Protein AF-A0AAP8HTS0-F1 (afdb_monomer_lite)

Sequence (90 aa):
SAFMPNGLLEAKATVDQLPGKPFQLTLHGRSVPLNTLQQWGWQPVPLTGDGNLELQLKGLLNSDGPFKASLKGTLQATAGDGQTVNQQLP

Radius of gyration: 14.04 Å; chains: 1; bounding box: 35×18×40 Å

Foldseek 3Di:
DDDDPQWDKDKDKDWDPDVLRKMKMWIKIAQAFPCVCVVVVDDDDPDGHTWIKIKIWIFGPDDPDDRLVRIWIKMWTADPVGDIDIDIDD

Secondary structure (DSSP, 8-state):
-EEETTEEEEEEEEE--STT-EEEEEEEEEEEETTGGGGGTPPPPS--SEEEEEEEEEEESS-SS-H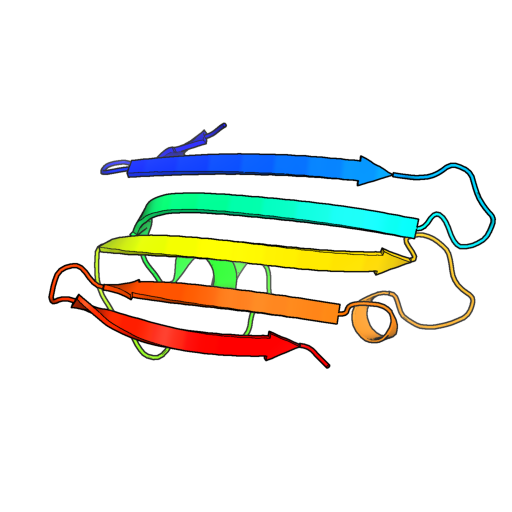HHH-EEEEEEEETTS-EEEEEE-

Structure (mmCIF, N/CA/C/O backbone):
data_AF-A0AAP8HTS0-F1
#
_entry.id   AF-A0AAP8HTS0-F1
#
loop_
_atom_site.group_PDB
_atom_site.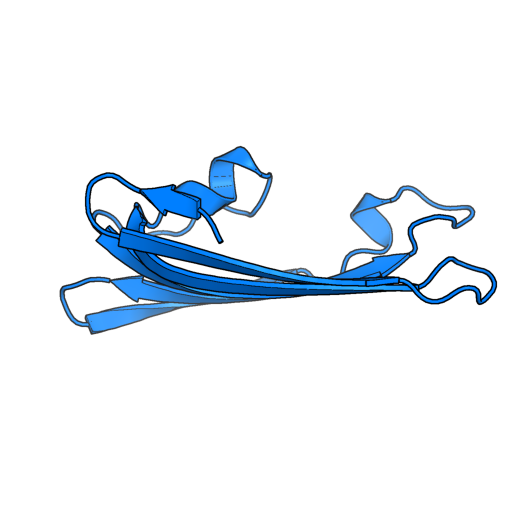id
_atom_site.type_symbol
_atom_site.label_atom_id
_atom_site.label_alt_id
_atom_site.label_comp_id
_atom_site.label_asym_id
_atom_site.label_entity_id
_atom_site.label_seq_id
_atom_site.pdbx_PDB_ins_code
_atom_site.Cartn_x
_atom_site.Cartn_y
_atom_site.Cartn_z
_atom_site.occupancy
_atom_site.B_iso_or_equiv
_atom_site.auth_seq_id
_atom_site.auth_comp_id
_atom_site.auth_asym_id
_atom_site.auth_atom_id
_atom_site.pdbx_PDB_model_num
ATOM 1 N N . SER A 1 1 ? -12.898 -2.652 -7.511 1.00 80.12 1 SER A N 1
ATOM 2 C CA . SER A 1 1 ? -13.090 -2.691 -6.051 1.00 80.12 1 SER A CA 1
ATOM 3 C C . SER A 1 1 ? -13.555 -4.081 -5.652 1.00 80.12 1 SER A C 1
ATOM 5 O O . SER A 1 1 ? -14.020 -4.826 -6.508 1.00 80.12 1 SER A O 1
ATOM 7 N N . ALA A 1 2 ? -13.396 -4.442 -4.385 1.00 86.56 2 ALA A N 1
ATOM 8 C CA . ALA A 1 2 ? -13.877 -5.686 -3.803 1.00 86.56 2 ALA A CA 1
ATOM 9 C C . ALA A 1 2 ? -14.554 -5.382 -2.464 1.00 86.56 2 ALA A C 1
ATOM 11 O O . ALA A 1 2 ? -14.064 -4.554 -1.693 1.00 86.56 2 ALA A O 1
ATOM 12 N N . PHE A 1 3 ? -15.678 -6.043 -2.200 1.00 88.56 3 PHE A N 1
ATOM 13 C CA . PHE A 1 3 ? -16.392 -5.924 -0.934 1.00 88.56 3 PHE A CA 1
ATOM 14 C C . PHE A 1 3 ? -15.864 -6.963 0.054 1.00 88.56 3 PHE A C 1
ATOM 16 O O . PHE A 1 3 ? -15.760 -8.144 -0.270 1.00 88.56 3 PHE A O 1
ATOM 23 N N . MET A 1 4 ? -15.532 -6.499 1.253 1.00 84.19 4 MET A N 1
ATOM 24 C CA . MET A 1 4 ? -15.242 -7.326 2.423 1.00 84.19 4 MET A CA 1
ATOM 25 C C . MET A 1 4 ? -16.501 -7.371 3.301 1.00 84.19 4 MET A C 1
ATOM 27 O O . MET A 1 4 ? -17.324 -6.462 3.186 1.00 84.19 4 MET A O 1
ATOM 31 N N . PRO A 1 5 ? -16.660 -8.354 4.208 1.00 85.25 5 PRO A N 1
ATOM 32 C CA . PRO A 1 5 ? -17.847 -8.451 5.064 1.00 85.25 5 PRO A CA 1
ATOM 33 C C . PRO A 1 5 ? -18.241 -7.134 5.754 1.00 85.25 5 PRO A C 1
ATOM 35 O O . PRO A 1 5 ? -19.423 -6.813 5.813 1.00 85.25 5 PRO A O 1
ATOM 38 N N . ASN A 1 6 ? -17.248 -6.348 6.188 1.00 87.31 6 ASN A N 1
ATOM 39 C CA . ASN A 1 6 ? -17.450 -5.090 6.913 1.00 87.31 6 ASN A CA 1
ATOM 40 C C . ASN A 1 6 ? -16.902 -3.850 6.180 1.00 87.31 6 ASN A C 1
ATOM 42 O O . ASN A 1 6 ? -16.904 -2.757 6.744 1.00 87.31 6 ASN A O 1
ATOM 46 N N . GLY A 1 7 ? -16.407 -3.989 4.944 1.00 93.12 7 GLY A N 1
ATOM 47 C CA . GLY A 1 7 ? -15.566 -2.951 4.351 1.00 93.12 7 GLY A CA 1
ATOM 48 C C . GLY A 1 7 ? -15.419 -2.988 2.839 1.00 93.12 7 GLY A C 1
ATOM 49 O O . GLY A 1 7 ? -16.025 -3.792 2.130 1.00 93.12 7 GLY A O 1
ATOM 50 N N . LEU A 1 8 ? -14.583 -2.083 2.341 1.00 96.62 8 LEU A N 1
ATOM 51 C CA . LEU A 1 8 ? -14.317 -1.900 0.919 1.00 96.62 8 LEU A CA 1
ATOM 52 C C . LEU A 1 8 ? -12.814 -1.870 0.668 1.00 96.62 8 LEU A C 1
ATOM 54 O O . LEU A 1 8 ? -12.080 -1.159 1.352 1.00 96.62 8 LEU A O 1
ATOM 58 N N . LEU A 1 9 ? -12.387 -2.609 -0.351 1.00 95.44 9 LEU A N 1
ATOM 59 C CA . LEU A 1 9 ? -11.036 -2.561 -0.881 1.00 95.44 9 LEU A CA 1
ATOM 60 C C . LEU A 1 9 ? -11.067 -2.019 -2.311 1.00 95.44 9 LEU A C 1
ATOM 62 O O . LEU A 1 9 ? -11.745 -2.553 -3.193 1.00 95.44 9 LEU A O 1
ATOM 66 N N . GLU A 1 10 ? -10.310 -0.967 -2.564 1.00 97.00 10 GLU A N 1
ATOM 67 C CA . GLU A 1 10 ? -10.177 -0.343 -3.874 1.00 97.00 10 GLU A CA 1
ATOM 68 C C . GLU A 1 10 ? -8.723 -0.414 -4.300 1.00 97.00 10 GLU A C 1
ATOM 70 O O . GLU A 1 10 ? -7.829 -0.128 -3.514 1.00 97.00 10 GLU A O 1
ATOM 75 N N . ALA A 1 11 ? -8.482 -0.817 -5.542 1.00 95.81 11 ALA A N 1
ATOM 76 C CA . ALA A 1 11 ? -7.144 -0.911 -6.094 1.00 95.81 11 ALA A CA 1
ATOM 77 C C . ALA A 1 11 ? -7.121 -0.245 -7.464 1.00 95.81 11 ALA A C 1
ATOM 79 O O . ALA A 1 11 ? -8.045 -0.420 -8.266 1.00 95.81 11 ALA A O 1
ATOM 80 N N . LYS A 1 12 ? -6.049 0.492 -7.731 1.00 98.06 12 LYS A N 1
ATOM 81 C CA . LYS A 1 12 ? -5.741 1.072 -9.032 1.00 98.06 12 LYS A CA 1
ATOM 82 C C . LYS A 1 12 ? -4.311 0.704 -9.382 1.00 98.06 12 LYS A C 1
ATOM 84 O O . LYS A 1 12 ? -3.405 0.921 -8.586 1.00 98.06 12 LYS A O 1
ATOM 89 N N . ALA A 1 13 ? -4.111 0.172 -10.580 1.00 97.19 13 ALA A N 1
ATOM 90 C CA . ALA A 1 13 ? -2.789 -0.148 -11.087 1.00 97.19 13 ALA A CA 1
ATOM 91 C C . ALA A 1 13 ? -2.561 0.504 -12.449 1.00 97.19 13 ALA A C 1
ATOM 93 O O . ALA A 1 13 ? -3.489 0.632 -13.250 1.00 97.19 13 ALA A O 1
ATOM 94 N N . THR A 1 14 ? -1.320 0.892 -12.711 1.00 98.31 14 THR A N 1
ATOM 95 C CA . THR A 1 14 ? -0.848 1.331 -14.024 1.00 98.31 14 THR A CA 1
ATOM 96 C C . THR A 1 14 ? 0.385 0.529 -14.398 1.00 98.31 14 THR A C 1
ATOM 98 O O . THR A 1 14 ? 1.195 0.188 -13.536 1.00 98.31 14 THR A O 1
ATOM 101 N N . VAL A 1 15 ? 0.528 0.230 -15.686 1.00 97.75 15 VAL A N 1
ATOM 102 C CA . VAL A 1 15 ? 1.688 -0.471 -16.237 1.00 97.75 15 VAL A CA 1
ATOM 103 C C . VAL A 1 15 ? 2.158 0.288 -17.465 1.00 97.75 15 VAL A C 1
ATOM 105 O O . VAL A 1 15 ? 1.385 0.487 -18.402 1.00 97.75 15 VAL A O 1
ATOM 108 N N . ASP A 1 16 ? 3.425 0.679 -17.461 1.00 97.00 16 ASP A N 1
ATOM 109 C CA . ASP A 1 16 ? 4.064 1.361 -18.577 1.00 97.00 16 ASP A CA 1
ATOM 110 C C . ASP A 1 16 ? 4.653 0.355 -19.573 1.00 97.00 16 ASP A C 1
ATOM 112 O O . ASP A 1 16 ? 5.143 -0.718 -19.208 1.00 9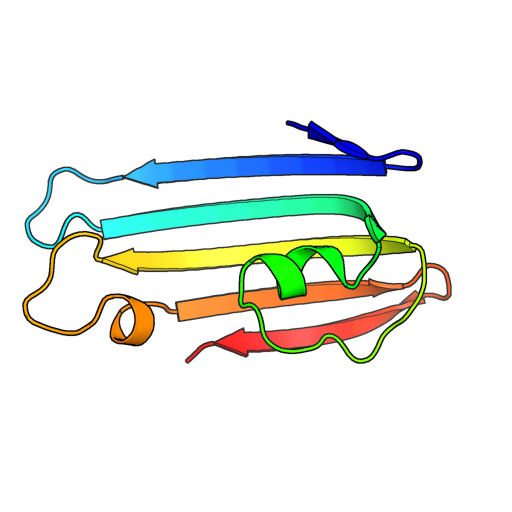7.00 16 ASP A O 1
ATOM 116 N N . GLN A 1 17 ? 4.649 0.714 -20.859 1.00 95.62 17 GLN A N 1
ATOM 117 C CA . GLN A 1 17 ? 5.217 -0.125 -21.926 1.00 95.62 17 GLN A CA 1
ATOM 118 C C . GLN A 1 17 ? 6.734 0.053 -22.122 1.00 95.62 17 GLN A C 1
ATOM 120 O O . GLN A 1 17 ? 7.307 -0.530 -23.041 1.00 95.62 17 GLN A O 1
ATOM 125 N N . LEU A 1 18 ? 7.394 0.830 -21.261 1.00 96.25 18 LEU A N 1
ATOM 126 C CA . LEU A 1 18 ? 8.845 1.026 -21.287 1.00 96.25 18 LEU A CA 1
ATOM 127 C C . LEU A 1 18 ? 9.603 -0.284 -20.971 1.00 96.25 18 LEU A C 1
ATOM 129 O O . LEU A 1 18 ? 9.038 -1.188 -20.339 1.00 96.25 18 LEU A O 1
ATOM 133 N N . PRO A 1 19 ? 10.891 -0.407 -21.357 1.00 94.62 19 PRO A N 1
ATOM 134 C CA . PRO A 1 19 ? 11.760 -1.475 -20.855 1.00 94.62 19 PRO A CA 1
ATOM 135 C C . PRO A 1 19 ? 11.704 -1.547 -19.323 1.00 94.62 19 PRO A C 1
ATOM 137 O O . PRO A 1 19 ? 11.588 -0.520 -18.659 1.00 94.62 19 PRO A O 1
ATOM 140 N N . GLY A 1 20 ? 11.723 -2.750 -18.747 1.00 94.81 20 GLY A N 1
ATOM 141 C CA . GLY A 1 20 ? 11.435 -2.924 -17.317 1.00 94.81 20 GLY A CA 1
ATOM 142 C C . GLY A 1 20 ? 9.956 -3.180 -17.001 1.00 94.81 20 GLY A C 1
ATOM 143 O O . GLY A 1 20 ? 9.644 -3.775 -15.971 1.00 94.81 20 GLY A O 1
ATOM 144 N N . LYS A 1 21 ? 9.041 -2.739 -17.880 1.00 97.06 21 LYS A N 1
ATOM 145 C CA . LYS A 1 21 ? 7.591 -2.639 -17.630 1.00 97.06 21 LYS A CA 1
ATOM 146 C C . LYS A 1 21 ? 7.295 -2.068 -16.232 1.00 97.06 21 LYS A C 1
ATOM 148 O O . LYS A 1 21 ? 6.788 -2.805 -15.377 1.00 97.06 21 LYS A O 1
ATOM 153 N N . PRO A 1 22 ? 7.674 -0.802 -15.960 1.00 97.88 22 PRO A N 1
ATOM 154 C CA . PRO A 1 22 ? 7.383 -0.173 -14.682 1.00 97.88 22 PRO A CA 1
ATOM 155 C C . PRO A 1 22 ? 5.894 -0.247 -14.364 1.00 97.88 22 PRO A C 1
ATOM 157 O O . PRO A 1 22 ? 5.052 -0.064 -15.244 1.00 97.88 22 PRO A O 1
ATOM 160 N N . PHE A 1 23 ? 5.569 -0.511 -13.106 1.00 98.06 23 PHE A N 1
ATOM 161 C CA . PHE A 1 23 ? 4.192 -0.491 -12.642 1.00 98.06 23 PHE A CA 1
ATOM 162 C C . PHE A 1 23 ? 4.058 0.328 -11.365 1.00 98.06 23 PHE A C 1
ATOM 164 O O . PHE A 1 23 ? 5.009 0.475 -10.591 1.00 98.06 23 PHE A O 1
ATOM 171 N N . GLN A 1 24 ? 2.849 0.829 -11.143 1.00 98.19 24 GLN A N 1
ATOM 172 C CA . GLN A 1 24 ? 2.418 1.416 -9.882 1.00 98.19 24 GLN A CA 1
ATOM 173 C C . GLN A 1 24 ? 1.099 0.769 -9.471 1.00 98.19 24 GLN A C 1
ATOM 175 O O . GLN A 1 24 ? 0.255 0.480 -10.318 1.00 98.19 24 GLN A O 1
ATOM 180 N N . LEU A 1 25 ? 0.927 0.538 -8.176 1.00 97.25 25 LEU A N 1
ATOM 181 C CA . LEU A 1 25 ? -0.283 0.019 -7.556 1.00 97.25 25 LEU A CA 1
ATOM 182 C C . LEU A 1 25 ? -0.603 0.894 -6.346 1.00 97.25 25 LEU A C 1
ATOM 184 O O . LEU A 1 25 ? 0.220 1.022 -5.443 1.00 97.25 25 LEU A O 1
ATOM 188 N N . THR A 1 26 ? -1.804 1.455 -6.312 1.00 97.88 26 THR A N 1
ATOM 189 C CA . THR A 1 26 ? -2.376 2.049 -5.105 1.00 97.88 26 THR A CA 1
ATOM 190 C C . THR A 1 26 ? -3.542 1.200 -4.634 1.00 97.88 26 THR A C 1
ATOM 192 O O . THR A 1 26 ? -4.336 0.709 -5.441 1.00 97.88 26 THR A O 1
ATOM 195 N N . LEU A 1 27 ? -3.640 1.005 -3.325 1.00 96.69 27 LEU A N 1
ATOM 196 C CA . LEU A 1 27 ? -4.740 0.295 -2.700 1.00 96.69 27 LEU A CA 1
ATOM 197 C C . LEU A 1 27 ? -5.231 1.061 -1.479 1.00 96.69 27 LEU A C 1
ATOM 199 O O . LEU A 1 27 ? -4.442 1.465 -0.629 1.00 96.69 27 LEU A O 1
ATOM 203 N N . HIS A 1 28 ? -6.547 1.217 -1.400 1.00 97.75 28 HIS A N 1
ATOM 204 C CA . HIS A 1 28 ? -7.246 1.851 -0.295 1.00 97.75 28 HIS A CA 1
ATOM 205 C C . HIS A 1 28 ? -8.210 0.842 0.321 1.00 97.75 28 HIS A C 1
ATOM 207 O O . HIS A 1 28 ? -9.059 0.274 -0.366 1.00 97.75 28 HIS A O 1
ATOM 213 N N . GLY A 1 29 ? -8.063 0.600 1.616 1.00 96.81 29 GLY A N 1
ATOM 214 C CA . GLY A 1 29 ? -8.980 -0.195 2.419 1.00 96.81 29 GLY A CA 1
ATOM 215 C C . GLY A 1 29 ? -9.750 0.709 3.368 1.00 96.81 29 GLY A C 1
ATOM 216 O O . GLY A 1 29 ? -9.141 1.523 4.061 1.00 96.81 29 GLY A O 1
ATOM 217 N N . ARG A 1 30 ? -11.072 0.552 3.426 1.00 97.44 30 ARG A N 1
ATOM 218 C CA . ARG A 1 30 ? -11.934 1.203 4.417 1.00 97.44 30 ARG A CA 1
ATOM 219 C C . ARG A 1 30 ? -12.681 0.147 5.217 1.00 97.44 30 ARG A C 1
ATOM 221 O O . ARG A 1 30 ? -13.438 -0.622 4.624 1.00 97.44 30 ARG A O 1
ATOM 228 N N . SER A 1 31 ? -12.480 0.143 6.534 1.00 96.69 31 SER A N 1
ATOM 229 C CA . SER A 1 31 ? -13.080 -0.832 7.460 1.00 96.69 31 SER A CA 1
ATOM 230 C C . SER A 1 31 ? -12.804 -2.289 7.058 1.00 96.69 31 SER A C 1
ATOM 232 O O . SER A 1 31 ? -13.696 -3.132 7.055 1.00 96.69 31 SER A O 1
ATOM 234 N N . VAL A 1 32 ? -11.563 -2.582 6.665 1.00 95.81 32 VAL A N 1
ATOM 235 C CA . VAL A 1 32 ? -11.116 -3.926 6.267 1.00 95.81 32 VAL A CA 1
ATOM 236 C C . VAL A 1 32 ? -10.223 -4.541 7.348 1.00 95.81 32 VAL A C 1
ATOM 238 O O . VAL A 1 32 ? -9.550 -3.790 8.059 1.00 95.81 32 VAL A O 1
ATOM 241 N N . PRO A 1 33 ? -10.133 -5.880 7.449 1.00 95.50 33 PRO A N 1
ATOM 242 C CA . PRO A 1 33 ? -9.210 -6.523 8.379 1.00 95.50 33 PRO A CA 1
ATOM 243 C C . PRO A 1 33 ? -7.769 -6.059 8.140 1.00 95.50 33 PRO A C 1
ATOM 245 O O . PRO A 1 33 ? -7.254 -6.159 7.022 1.00 95.50 33 PRO A O 1
ATOM 248 N N . LEU A 1 34 ? -7.080 -5.579 9.178 1.00 94.75 34 LEU A N 1
ATOM 249 C CA . LEU A 1 34 ? -5.733 -4.996 9.042 1.00 94.75 34 LEU A CA 1
ATOM 250 C C . LEU A 1 34 ? -4.654 -6.014 8.636 1.00 94.75 34 LEU A C 1
ATOM 252 O O . LEU A 1 34 ? -3.569 -5.642 8.189 1.00 94.75 34 LEU A O 1
ATOM 256 N N . ASN A 1 35 ? -4.957 -7.309 8.729 1.00 93.38 35 ASN A N 1
ATOM 257 C CA . ASN A 1 35 ? -4.104 -8.396 8.255 1.00 93.38 35 ASN A CA 1
ATOM 258 C C . ASN A 1 35 ? -4.322 -8.766 6.773 1.00 93.38 35 ASN A C 1
ATOM 260 O O . ASN A 1 35 ? -3.601 -9.625 6.268 1.00 93.38 35 ASN A O 1
ATOM 264 N N . THR A 1 36 ? -5.256 -8.120 6.062 1.00 92.81 36 THR A N 1
ATOM 265 C CA . THR A 1 36 ? -5.596 -8.426 4.655 1.00 92.81 36 THR A CA 1
ATOM 266 C C . THR A 1 36 ? -4.357 -8.492 3.758 1.00 92.81 36 THR A C 1
ATOM 268 O O . THR A 1 36 ? -4.183 -9.441 2.997 1.00 92.81 36 THR A O 1
ATOM 271 N N . LEU A 1 37 ? -3.448 -7.518 3.876 1.00 92.62 37 LEU A N 1
ATOM 272 C CA . LEU A 1 37 ? -2.270 -7.424 3.005 1.00 92.62 37 LEU A CA 1
ATOM 273 C C . LEU A 1 37 ? -1.195 -8.482 3.301 1.00 92.62 37 LEU A C 1
ATOM 275 O O . LEU A 1 37 ? -0.345 -8.739 2.448 1.00 92.62 37 LEU A O 1
ATOM 279 N N . GLN A 1 38 ? -1.244 -9.143 4.462 1.00 91.62 38 GLN A N 1
ATOM 280 C CA . GLN A 1 38 ? -0.296 -10.211 4.802 1.00 91.62 38 GLN A CA 1
ATOM 281 C C . GLN A 1 38 ? -0.476 -11.426 3.885 1.00 91.62 38 GLN A C 1
ATOM 283 O O . GLN A 1 38 ? 0.504 -12.043 3.470 1.00 91.62 38 GLN A O 1
ATOM 288 N N . GLN A 1 39 ? -1.718 -11.724 3.482 1.00 85.19 39 GLN A N 1
ATOM 289 C CA . GLN A 1 39 ? -2.015 -12.791 2.518 1.00 85.19 39 GLN A CA 1
ATOM 290 C C . GLN A 1 39 ? -1.410 -12.516 1.135 1.00 85.19 39 GLN A C 1
ATOM 292 O O . GLN A 1 39 ? -1.239 -13.434 0.337 1.00 85.19 39 GLN A O 1
ATOM 297 N N . TRP A 1 40 ? -1.075 -11.257 0.849 1.00 85.56 40 TRP A N 1
ATOM 298 C CA . TRP A 1 40 ? -0.455 -10.823 -0.403 1.00 85.56 40 TRP A CA 1
ATOM 299 C C . TRP A 1 40 ? 1.055 -10.604 -0.257 1.00 85.56 40 TRP A C 1
ATOM 301 O O . TRP A 1 40 ? 1.698 -10.029 -1.133 1.00 85.56 40 TRP A O 1
ATOM 311 N N . GLY A 1 41 ? 1.639 -11.085 0.844 1.00 88.56 41 GLY A N 1
ATOM 312 C CA . GLY A 1 41 ? 3.077 -11.063 1.084 1.00 88.56 41 GLY A CA 1
ATOM 313 C C . GLY A 1 41 ? 3.616 -9.737 1.613 1.00 88.56 41 GLY A C 1
ATOM 314 O O . GLY A 1 41 ? 4.835 -9.568 1.647 1.00 88.56 41 GLY A O 1
ATOM 315 N N . TRP A 1 42 ? 2.749 -8.808 2.031 1.00 93.12 42 TRP A N 1
ATOM 316 C CA . TRP A 1 42 ? 3.191 -7.652 2.805 1.00 93.12 42 TRP A CA 1
ATOM 317 C C . TRP A 1 42 ? 3.655 -8.089 4.202 1.00 93.12 42 TRP A C 1
ATOM 319 O O . TRP A 1 42 ? 3.198 -9.098 4.742 1.00 93.12 42 TRP A O 1
ATOM 329 N N . GLN A 1 43 ? 4.573 -7.327 4.793 1.00 93.06 43 GLN A N 1
ATOM 330 C CA . GLN A 1 43 ? 5.071 -7.591 6.142 1.00 93.06 43 GLN A CA 1
ATOM 331 C C . GLN A 1 43 ? 3.942 -7.507 7.195 1.00 93.06 43 GLN A C 1
ATOM 333 O O . GLN A 1 43 ? 2.968 -6.780 6.991 1.00 93.06 43 GLN A O 1
ATOM 338 N N . PRO A 1 44 ? 4.030 -8.234 8.324 1.00 94.31 44 PRO A N 1
ATOM 339 C CA . PRO A 1 44 ? 2.985 -8.209 9.345 1.00 94.31 44 PRO A CA 1
ATOM 340 C C . PRO A 1 44 ? 2.697 -6.794 9.861 1.00 94.31 44 PRO A C 1
ATOM 342 O O . PRO A 1 44 ? 3.613 -6.063 10.230 1.00 94.31 44 PRO A O 1
ATOM 345 N N . VAL A 1 45 ? 1.418 -6.417 9.914 1.00 94.50 45 VAL A N 1
ATOM 346 C CA . VAL A 1 45 ? 0.953 -5.157 10.516 1.00 94.50 45 VAL A CA 1
ATOM 347 C C . VAL A 1 45 ? 0.653 -5.434 11.992 1.00 94.50 45 VAL A C 1
ATOM 349 O O . VAL A 1 45 ? -0.202 -6.277 12.263 1.00 94.50 45 VAL A O 1
ATOM 352 N N . PRO A 1 46 ? 1.319 -4.772 12.956 1.00 93.94 46 PRO A N 1
ATOM 353 C CA . PRO A 1 46 ? 1.153 -5.028 14.388 1.00 93.94 46 PRO A CA 1
ATOM 354 C C . PRO A 1 46 ? -0.102 -4.339 14.958 1.00 93.94 46 PRO A C 1
ATOM 356 O O . PRO A 1 46 ? -0.065 -3.764 16.039 1.00 93.94 46 PRO A O 1
ATOM 359 N N . LEU A 1 47 ? -1.209 -4.375 14.215 1.00 94.62 47 LEU A N 1
ATOM 360 C CA . LEU A 1 47 ? -2.528 -3.877 14.607 1.00 94.62 47 LEU A CA 1
ATOM 361 C C . LEU A 1 47 ? -3.560 -4.981 14.349 1.00 94.62 47 LEU A C 1
ATOM 363 O O . LEU A 1 47 ? -3.353 -5.851 13.502 1.00 94.62 47 LEU A O 1
ATOM 367 N N . THR A 1 48 ? -4.676 -4.953 15.073 1.00 93.31 48 THR A N 1
ATOM 368 C CA . THR A 1 48 ? -5.717 -5.991 14.992 1.00 93.31 48 THR A CA 1
ATOM 369 C C . THR A 1 48 ? -7.087 -5.390 14.701 1.00 93.31 48 THR A C 1
ATOM 371 O O . THR A 1 48 ? -7.285 -4.184 14.832 1.00 93.31 48 THR A O 1
ATOM 374 N N . GLY A 1 49 ? -8.030 -6.246 14.302 1.00 94.50 49 GLY A N 1
ATOM 375 C CA . GLY A 1 49 ? -9.388 -5.838 13.955 1.00 94.50 49 GLY A CA 1
ATOM 376 C C . GLY A 1 49 ? -9.496 -5.191 12.575 1.00 94.50 49 GLY A C 1
ATOM 377 O O . GLY A 1 49 ? -8.607 -5.330 11.726 1.00 94.50 49 GLY A O 1
ATOM 378 N N . ASP A 1 50 ? -10.619 -4.508 12.370 1.00 96.56 50 ASP A N 1
ATOM 379 C CA . ASP A 1 50 ? -10.917 -3.775 11.145 1.00 96.56 50 ASP A CA 1
ATOM 380 C C . ASP A 1 50 ? -10.391 -2.337 11.236 1.00 96.56 50 ASP A C 1
ATOM 382 O O . ASP A 1 50 ? -10.423 -1.695 12.290 1.00 96.56 50 ASP A O 1
ATOM 386 N N . GLY A 1 51 ? -9.920 -1.811 10.109 1.00 96.88 51 GLY A N 1
ATOM 387 C CA . GLY A 1 51 ? -9.414 -0.450 10.017 1.00 96.88 51 GLY A CA 1
ATOM 388 C C . GLY A 1 51 ? -9.208 0.008 8.580 1.00 96.88 51 GLY A C 1
ATOM 389 O O . GLY A 1 51 ? -9.716 -0.591 7.629 1.00 96.88 51 GLY A O 1
ATOM 390 N N . ASN A 1 52 ? -8.477 1.104 8.428 1.00 97.81 52 ASN A N 1
ATOM 391 C CA . ASN A 1 52 ? -8.192 1.706 7.135 1.00 97.81 52 ASN A CA 1
ATOM 392 C C . ASN A 1 52 ? -6.762 1.389 6.703 1.00 97.81 52 ASN A C 1
ATOM 394 O O . ASN A 1 52 ? -5.853 1.354 7.531 1.00 97.81 52 ASN A O 1
ATOM 398 N N . LEU A 1 53 ? -6.575 1.169 5.404 1.00 97.38 53 LEU A N 1
ATOM 399 C CA . LEU A 1 53 ? -5.287 0.856 4.794 1.00 97.38 53 LEU A CA 1
ATOM 400 C C . LEU A 1 53 ? -5.041 1.792 3.610 1.00 97.38 53 LEU A C 1
ATOM 402 O O . LEU A 1 53 ? -5.930 1.985 2.784 1.00 97.38 53 LEU A O 1
ATOM 406 N N . GLU A 1 54 ? -3.824 2.303 3.482 1.00 98.12 54 GLU A N 1
ATOM 407 C CA . GLU A 1 54 ? -3.340 2.981 2.283 1.00 98.12 54 GLU A CA 1
ATOM 408 C C . GLU A 1 54 ? -1.989 2.389 1.880 1.00 98.12 54 GLU A C 1
ATOM 410 O O . GLU A 1 54 ? -0.979 2.590 2.552 1.00 98.12 54 GLU A O 1
ATOM 415 N N . LEU A 1 55 ? -1.980 1.634 0.784 1.00 97.81 55 LEU A N 1
ATOM 416 C CA . LEU A 1 55 ? -0.794 1.003 0.219 1.00 97.81 55 LEU A CA 1
ATOM 417 C C . LEU A 1 55 ? -0.425 1.684 -1.095 1.00 97.81 55 LEU A C 1
ATOM 419 O O . LEU A 1 55 ? -1.259 1.822 -1.990 1.00 97.81 55 LEU A O 1
ATOM 423 N N . GLN A 1 56 ? 0.849 2.019 -1.242 1.00 98.12 56 GLN A N 1
ATOM 424 C CA . GLN A 1 56 ? 1.441 2.454 -2.499 1.00 98.12 56 GLN A CA 1
ATOM 425 C C . GLN A 1 56 ? 2.625 1.545 -2.811 1.00 98.12 56 GLN A C 1
ATOM 427 O O . GLN A 1 56 ? 3.509 1.347 -1.981 1.00 98.12 56 GLN A O 1
ATOM 432 N N . LEU A 1 57 ? 2.637 0.976 -4.009 1.00 97.12 57 LEU A N 1
ATOM 433 C CA . LEU A 1 57 ? 3.651 0.049 -4.488 1.00 97.12 57 LEU A CA 1
ATOM 434 C C . LEU A 1 57 ? 4.106 0.465 -5.879 1.00 97.12 57 LEU A C 1
ATOM 436 O O . LEU A 1 57 ? 3.301 0.864 -6.718 1.00 97.12 57 LEU A O 1
ATOM 440 N N . LYS A 1 58 ? 5.398 0.321 -6.141 1.00 97.44 58 LYS A N 1
ATOM 441 C CA . LYS A 1 58 ? 5.984 0.455 -7.471 1.00 97.44 58 LYS A CA 1
ATOM 442 C C . LYS A 1 58 ? 7.068 -0.585 -7.675 1.00 97.44 58 LYS A C 1
ATOM 444 O O . LYS A 1 58 ? 7.687 -1.034 -6.713 1.00 97.44 58 LYS A O 1
ATOM 449 N N . GLY A 1 59 ? 7.322 -0.935 -8.925 1.00 96.81 59 GLY A N 1
ATOM 450 C CA . GLY A 1 59 ? 8.398 -1.853 -9.273 1.00 96.81 59 GLY A CA 1
ATOM 451 C C . GLY A 1 59 ? 8.479 -2.099 -10.767 1.00 96.81 59 GLY A C 1
ATOM 452 O O . GLY A 1 59 ? 7.916 -1.344 -11.561 1.00 96.81 59 GLY A O 1
ATOM 453 N N . LEU A 1 60 ? 9.184 -3.162 -11.141 1.00 97.50 60 LEU A N 1
ATOM 454 C CA . LEU A 1 60 ? 9.401 -3.569 -12.525 1.00 97.50 60 LEU A CA 1
ATOM 455 C C . LEU A 1 60 ? 8.792 -4.956 -12.736 1.00 97.50 60 LEU A C 1
ATOM 457 O O . LEU A 1 60 ? 9.110 -5.886 -12.000 1.00 97.50 60 LEU A O 1
ATOM 461 N N . LEU A 1 61 ? 7.914 -5.111 -13.731 1.00 95.19 61 LEU A N 1
ATOM 462 C CA . LEU A 1 61 ? 7.330 -6.420 -14.056 1.00 95.19 61 LEU A CA 1
ATOM 463 C C . LEU A 1 61 ? 8.277 -7.296 -14.884 1.00 95.19 61 LEU A C 1
ATOM 465 O O . LEU A 1 61 ? 8.076 -8.505 -14.959 1.00 95.19 61 LEU A O 1
ATOM 469 N N . ASN A 1 62 ? 9.272 -6.696 -15.541 1.00 93.38 62 ASN A N 1
ATOM 470 C CA . ASN A 1 62 ? 10.207 -7.410 -16.402 1.00 93.38 62 ASN A CA 1
ATOM 471 C C . ASN A 1 62 ? 11.617 -6.814 -16.308 1.00 93.38 62 ASN A C 1
ATOM 473 O O . ASN A 1 62 ? 11.961 -5.925 -17.082 1.00 93.38 62 ASN A O 1
ATOM 477 N N . SER A 1 63 ? 12.415 -7.305 -15.364 1.00 90.62 63 SER A N 1
ATOM 478 C CA . SER A 1 63 ? 13.811 -6.908 -15.137 1.00 90.62 63 SER A CA 1
ATOM 479 C C . SER A 1 63 ? 14.720 -8.132 -15.036 1.00 90.62 63 SER A C 1
ATOM 481 O O . SER A 1 63 ? 14.236 -9.218 -14.736 1.00 90.62 63 SER A O 1
ATOM 483 N N . ASP A 1 64 ? 16.033 -7.940 -15.173 1.00 90.00 64 ASP A N 1
ATOM 484 C CA . ASP A 1 64 ? 17.022 -9.027 -15.079 1.00 90.00 64 ASP A CA 1
ATOM 485 C C . ASP A 1 64 ? 17.135 -9.646 -13.667 1.00 90.00 64 ASP A C 1
ATOM 487 O O . ASP A 1 64 ? 17.613 -10.767 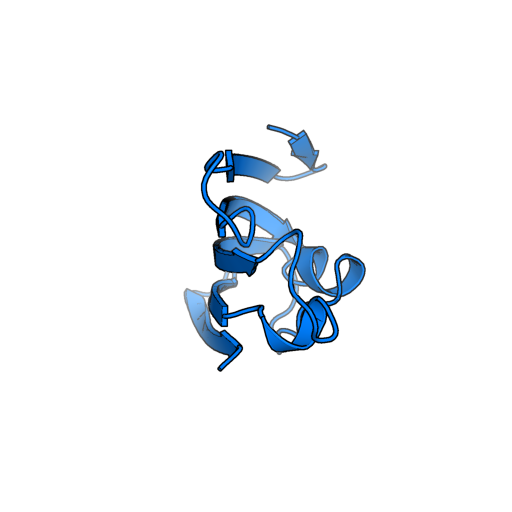-13.507 1.00 90.00 64 ASP A O 1
ATOM 491 N N . GLY A 1 65 ? 16.696 -8.924 -12.627 1.00 90.69 65 GLY A N 1
ATOM 492 C CA . GLY A 1 65 ? 16.696 -9.383 -11.234 1.00 90.69 65 GLY A CA 1
ATOM 493 C C . GLY A 1 65 ? 15.347 -9.942 -10.749 1.00 90.69 65 GLY A C 1
ATOM 494 O O . GLY A 1 65 ? 14.320 -9.760 -11.408 1.00 90.69 65 GLY A O 1
ATOM 495 N N . PRO A 1 66 ? 15.308 -10.581 -9.561 1.00 92.19 66 PRO A N 1
ATOM 496 C CA . PRO A 1 66 ? 14.070 -11.090 -8.974 1.00 92.19 66 PRO A CA 1
ATOM 497 C C . PRO A 1 66 ? 13.020 -9.989 -8.786 1.00 92.19 66 PRO A C 1
ATOM 499 O O . PRO A 1 66 ? 13.323 -8.935 -8.229 1.00 92.19 66 PRO A O 1
ATOM 502 N N . PHE A 1 67 ? 11.761 -10.267 -9.135 1.00 91.25 67 PHE A N 1
ATOM 503 C CA . PHE A 1 67 ? 10.647 -9.311 -9.026 1.00 91.25 67 PHE A CA 1
ATOM 504 C C . PHE A 1 67 ? 10.578 -8.598 -7.667 1.00 91.25 67 PHE A C 1
ATOM 506 O O . PHE A 1 67 ? 10.494 -7.371 -7.617 1.00 91.25 67 PHE A O 1
ATOM 513 N N . LYS A 1 68 ? 10.691 -9.353 -6.561 1.00 90.25 68 LYS A N 1
ATOM 514 C CA . LYS A 1 68 ? 10.653 -8.811 -5.191 1.00 90.25 68 LYS A CA 1
ATOM 515 C C . LYS A 1 68 ? 11.727 -7.753 -4.926 1.00 90.25 68 LYS A C 1
ATOM 517 O O . LYS A 1 68 ? 11.475 -6.849 -4.1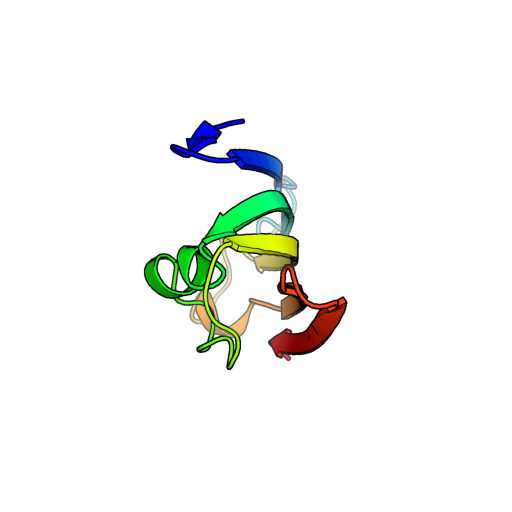44 1.00 90.25 68 LYS A O 1
ATOM 522 N N . ALA A 1 69 ? 12.887 -7.846 -5.577 1.00 92.25 69 ALA A N 1
ATOM 523 C CA . ALA A 1 69 ? 13.973 -6.881 -5.419 1.00 92.25 69 ALA A CA 1
ATOM 524 C C . ALA A 1 69 ? 13.700 -5.551 -6.146 1.00 92.25 69 ALA A C 1
ATOM 526 O O . ALA A 1 69 ? 14.351 -4.552 -5.857 1.00 92.25 69 ALA A O 1
ATOM 527 N N . SER A 1 70 ? 12.744 -5.524 -7.082 1.00 94.44 70 SER A N 1
ATOM 528 C CA . SER A 1 70 ? 12.316 -4.293 -7.759 1.00 94.44 70 SER A CA 1
ATOM 529 C C . SER A 1 70 ? 11.248 -3.516 -6.983 1.00 94.44 70 SER A C 1
ATOM 531 O O . SER A 1 70 ? 10.992 -2.352 -7.298 1.00 94.44 70 SER A O 1
ATOM 533 N N . LEU A 1 71 ? 10.598 -4.162 -6.009 1.00 94.69 71 LEU A N 1
ATOM 534 C CA . LEU A 1 71 ? 9.458 -3.600 -5.301 1.00 94.69 71 LEU A CA 1
ATOM 535 C C . LEU A 1 71 ? 9.903 -2.543 -4.302 1.00 94.69 71 LEU A C 1
ATOM 537 O O . LEU A 1 71 ? 10.756 -2.794 -3.464 1.00 94.69 71 LEU A O 1
ATOM 541 N N . LYS A 1 72 ? 9.238 -1.394 -4.350 1.00 96.19 72 LYS A N 1
ATOM 542 C CA . LYS A 1 72 ? 9.314 -0.342 -3.339 1.00 96.19 72 LYS A CA 1
ATOM 543 C C . LYS A 1 72 ? 7.903 0.054 -2.961 1.00 96.19 72 LYS A C 1
ATOM 545 O O . LYS A 1 72 ? 7.032 0.117 -3.830 1.00 96.19 72 LYS A O 1
ATOM 550 N N . GLY A 1 73 ? 7.665 0.373 -1.699 1.00 96.69 73 GLY A N 1
ATOM 551 C CA . GLY A 1 73 ? 6.330 0.781 -1.292 1.00 96.69 73 GLY A CA 1
ATOM 552 C C . GLY A 1 73 ? 6.212 1.298 0.120 1.00 96.69 73 GLY A C 1
ATOM 553 O O . GLY A 1 73 ? 7.134 1.196 0.926 1.00 96.69 73 GLY A O 1
ATOM 554 N N . THR A 1 74 ? 5.036 1.827 0.409 1.00 97.88 74 THR A N 1
ATOM 555 C CA . THR A 1 74 ? 4.641 2.328 1.720 1.00 97.88 74 THR A CA 1
ATOM 556 C C . THR A 1 74 ? 3.249 1.828 2.049 1.00 97.88 74 THR A C 1
ATOM 558 O O . THR A 1 74 ? 2.371 1.847 1.189 1.00 97.88 74 THR A O 1
ATOM 561 N N . LEU A 1 75 ? 3.047 1.418 3.295 1.00 97.94 75 LEU A N 1
ATOM 562 C CA . LEU A 1 75 ? 1.737 1.126 3.855 1.00 97.94 75 LEU A CA 1
ATOM 563 C C . LEU A 1 75 ? 1.501 2.040 5.050 1.00 97.94 75 LEU A C 1
ATOM 565 O O . LEU A 1 75 ? 2.319 2.062 5.967 1.00 97.94 75 LEU A O 1
ATOM 569 N N . GLN A 1 76 ? 0.362 2.718 5.064 1.00 98.25 76 GLN A N 1
ATOM 570 C CA . GLN A 1 76 ? -0.230 3.280 6.268 1.00 98.25 76 GLN A CA 1
ATOM 571 C C . GLN A 1 76 ? -1.441 2.438 6.667 1.00 98.25 76 GLN A C 1
ATOM 573 O O . GLN A 1 76 ? -2.275 2.095 5.830 1.00 98.25 76 GLN A O 1
ATOM 578 N N . ALA A 1 77 ? -1.533 2.095 7.945 1.00 97.94 77 ALA A N 1
ATOM 579 C CA . ALA A 1 77 ? -2.657 1.373 8.519 1.00 97.94 77 ALA A CA 1
ATOM 580 C C . ALA A 1 77 ? -3.154 2.117 9.756 1.00 97.94 77 ALA A C 1
ATOM 582 O O . ALA A 1 77 ? -2.345 2.438 10.622 1.00 97.94 77 ALA A O 1
ATOM 583 N N . THR A 1 78 ? -4.461 2.345 9.857 1.00 98.38 78 THR A N 1
ATOM 584 C CA . THR A 1 78 ? -5.096 2.978 11.019 1.00 98.38 78 THR A CA 1
ATOM 585 C C . THR A 1 78 ? -6.191 2.065 11.554 1.00 98.38 78 THR A C 1
ATOM 587 O O . THR A 1 78 ? -7.1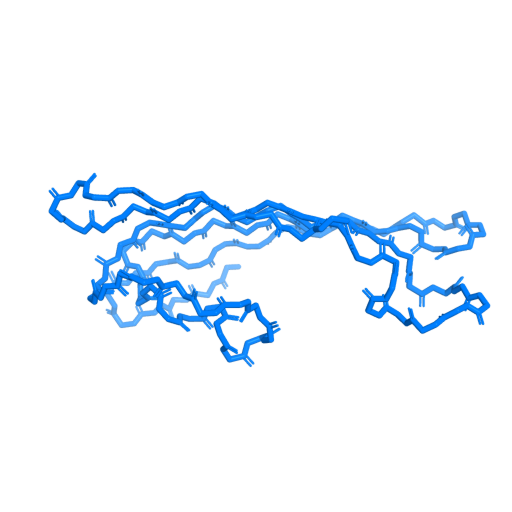49 1.758 10.844 1.00 98.38 78 THR A O 1
ATOM 590 N N . ALA A 1 79 ? -6.045 1.615 12.796 1.00 97.38 79 ALA A N 1
ATOM 591 C CA . ALA A 1 79 ? -7.025 0.784 13.481 1.00 97.38 79 ALA A CA 1
ATOM 592 C C . ALA A 1 79 ? -8.258 1.587 13.917 1.00 97.38 79 ALA A C 1
ATOM 594 O O . ALA A 1 79 ? -8.232 2.817 13.981 1.00 97.38 79 ALA A O 1
ATOM 595 N N . GLY A 1 80 ? -9.351 0.883 14.228 1.00 95.06 80 GLY A N 1
ATOM 596 C CA . GLY A 1 80 ? -10.605 1.505 14.666 1.00 95.06 80 GLY A CA 1
ATOM 597 C C . GLY A 1 80 ? -10.503 2.325 15.962 1.00 95.06 80 GLY A C 1
ATOM 598 O O . GLY A 1 80 ? -11.336 3.197 16.188 1.00 95.06 80 GLY A O 1
ATOM 599 N N . ASP A 1 81 ? -9.477 2.091 16.783 1.00 95.69 81 ASP A N 1
ATOM 600 C CA . ASP A 1 81 ? -9.163 2.872 17.988 1.00 95.69 81 ASP A CA 1
ATOM 601 C C . ASP A 1 81 ? -8.258 4.094 17.712 1.00 95.69 81 ASP A C 1
ATOM 603 O O . ASP A 1 81 ? -7.895 4.823 18.634 1.00 95.69 81 ASP A O 1
ATOM 607 N N . GLY A 1 82 ? -7.897 4.330 16.446 1.00 96.62 82 GLY A N 1
ATOM 608 C CA . GLY A 1 82 ? -7.054 5.438 15.999 1.00 96.62 82 GLY A CA 1
ATOM 609 C C . GLY A 1 82 ? -5.551 5.143 15.983 1.00 96.62 82 GLY A C 1
ATOM 610 O O . GLY A 1 82 ? -4.785 5.969 15.477 1.00 96.62 82 GLY A O 1
ATOM 611 N N . GLN A 1 83 ? -5.097 3.983 16.475 1.00 97.88 83 GLN A N 1
ATOM 612 C CA . GLN A 1 83 ? -3.680 3.617 16.392 1.00 97.88 83 GLN A CA 1
ATOM 613 C C . GLN A 1 83 ? -3.234 3.512 14.936 1.00 97.88 83 GLN A C 1
ATOM 615 O O . GLN A 1 83 ? -3.910 2.899 14.114 1.00 97.88 83 GLN A O 1
ATOM 620 N N . THR A 1 84 ? -2.080 4.099 14.616 1.00 97.94 84 THR A N 1
ATOM 621 C CA . THR A 1 84 ? -1.558 4.133 13.246 1.00 97.94 84 THR A CA 1
ATOM 622 C C . THR A 1 84 ? -0.173 3.509 13.165 1.00 97.94 84 THR A C 1
ATOM 624 O O . THR A 1 84 ? 0.685 3.751 14.012 1.00 97.94 84 THR A O 1
ATOM 627 N N . VAL A 1 85 ? 0.056 2.736 12.106 1.00 97.62 85 VAL A N 1
ATOM 628 C CA . VAL A 1 85 ? 1.349 2.156 11.744 1.00 97.62 85 VAL A CA 1
ATOM 629 C C . VAL A 1 85 ? 1.715 2.593 10.335 1.00 97.62 85 VAL A C 1
ATOM 631 O O . VAL A 1 85 ? 0.889 2.535 9.427 1.00 97.62 85 VAL A O 1
ATOM 634 N N . ASN A 1 86 ? 2.979 2.973 10.150 1.00 97.81 86 ASN A N 1
ATOM 635 C CA . ASN A 1 86 ? 3.569 3.196 8.837 1.00 97.81 86 ASN A CA 1
ATOM 636 C C . ASN A 1 86 ? 4.676 2.169 8.605 1.00 97.81 86 ASN A C 1
ATOM 638 O O . ASN A 1 86 ? 5.510 1.929 9.479 1.00 97.81 86 ASN A O 1
ATOM 642 N N . GLN A 1 87 ? 4.681 1.567 7.426 1.00 97.19 87 GLN A N 1
ATOM 643 C CA . GLN A 1 87 ? 5.653 0.568 7.011 1.00 97.19 87 GLN A CA 1
ATOM 644 C C . GLN A 1 87 ? 6.207 0.920 5.644 1.00 97.19 87 GLN A C 1
ATOM 646 O O . GLN A 1 87 ? 5.498 1.443 4.785 1.00 97.19 87 GLN A O 1
ATOM 651 N N . GLN A 1 88 ? 7.472 0.580 5.434 1.00 96.31 88 GLN A N 1
ATOM 652 C CA . GLN A 1 88 ? 8.162 0.806 4.177 1.00 96.31 88 GLN A CA 1
ATOM 653 C C . GLN A 1 88 ? 8.755 -0.506 3.668 1.00 96.31 88 GLN A C 1
ATOM 655 O O . GLN A 1 88 ? 9.276 -1.312 4.439 1.00 96.31 88 GLN A O 1
ATOM 660 N N . LEU A 1 89 ? 8.662 -0.696 2.357 1.00 93.06 89 LEU A N 1
ATOM 661 C CA . LEU A 1 89 ? 9.423 -1.667 1.590 1.00 93.06 89 LEU A CA 1
ATOM 662 C C . LEU A 1 89 ? 10.475 -0.868 0.792 1.00 93.06 89 LEU A C 1
ATOM 664 O O . LEU A 1 89 ? 10.071 -0.064 -0.058 1.00 93.06 89 LEU A O 1
ATOM 668 N N . PRO A 1 90 ? 11.773 -0.981 1.131 1.00 83.69 90 PRO A N 1
ATOM 669 C CA . PRO A 1 90 ? 12.830 -0.114 0.598 1.00 83.69 90 PRO A CA 1
ATOM 670 C C . PRO A 1 90 ? 13.155 -0.345 -0.885 1.00 83.69 90 PRO A C 1
ATOM 672 O O . PRO A 1 90 ? 13.037 -1.491 -1.355 1.00 83.69 90 PRO A O 1
#

Organism: Escherichia coli (NCBI:txid562)

pLDDT: mean 94.61, std 3.93, range [80.12, 98.38]